Protein AF-B4FXM7-F1 (afdb_monomer_lite)

Sequence (120 aa):
MLLDWLSMLQLVPEAEQFVQKIKNLGEEPIEVHVFLADMYAKSSQEDKARRSLKILEEKKKLLKSDQFERVIRGLVDGGFSEEANKFYKMMKSCGFEPSKTIEVAVKALRIRGGSHRTGR

InterPro domains:
  IPR002885 Pentatricopeptide repeat [PS51375] (64-98)
  IPR002885 Pentatricopeptide repeat [TIGR00756] (71-99)
  IPR011990 Tetratricopeptide-like helical domain superfamily [G3DSA:1.25.40.10] (1-114)

Structure (mmCIF, N/CA/C/O backbone):
data_AF-B4FXM7-F1
#
_entry.id   AF-B4FXM7-F1
#
loop_
_atom_site.group_PDB
_atom_site.id
_atom_site.type_symbol
_atom_site.label_atom_id
_atom_site.label_alt_id
_atom_site.label_comp_id
_atom_site.label_asym_id
_atom_site.label_entity_id
_atom_site.label_seq_id
_atom_site.pdbx_PDB_ins_code
_atom_site.Cartn_x
_atom_site.Cartn_y
_atom_site.Cartn_z
_atom_site.occupancy
_atom_site.B_iso_or_equiv
_atom_site.auth_seq_id
_atom_site.auth_comp_id
_atom_site.auth_asym_id
_atom_site.auth_atom_id
_atom_site.pdbx_PDB_model_num
ATOM 1 N N . MET A 1 1 ? -9.447 13.227 -3.776 1.00 63.97 1 MET A N 1
ATOM 2 C CA . MET A 1 1 ? -9.257 14.337 -2.805 1.00 63.97 1 MET A CA 1
ATOM 3 C C . MET A 1 1 ? -7.838 14.891 -2.922 1.00 63.97 1 MET A C 1
ATOM 5 O O . MET A 1 1 ? -7.014 14.242 -3.546 1.00 63.97 1 MET A O 1
ATOM 9 N N . LEU A 1 2 ? -7.540 16.067 -2.351 1.00 79.44 2 LEU A N 1
ATOM 10 C CA . LEU A 1 2 ? -6.237 16.758 -2.447 1.00 79.44 2 LEU A CA 1
ATOM 11 C C . LEU A 1 2 ? -5.018 15.848 -2.207 1.00 79.44 2 LEU A C 1
ATOM 13 O O . LEU A 1 2 ? -4.049 15.930 -2.952 1.00 79.44 2 LEU A O 1
ATOM 17 N N . LEU A 1 3 ? -5.093 14.946 -1.222 1.00 74.00 3 LEU A N 1
ATOM 18 C CA . LEU A 1 3 ? -4.047 13.954 -0.974 1.00 74.00 3 LEU A CA 1
ATOM 19 C C . LEU A 1 3 ? -3.729 13.157 -2.242 1.00 74.00 3 LEU A C 1
ATOM 21 O O . LEU A 1 3 ? -2.586 13.165 -2.670 1.00 74.00 3 LEU A O 1
ATOM 25 N N . ASP A 1 4 ? -4.723 12.584 -2.927 1.00 76.94 4 ASP A N 1
ATOM 26 C CA . ASP A 1 4 ? -4.507 11.786 -4.144 1.00 76.94 4 ASP A CA 1
ATOM 27 C C . ASP A 1 4 ? -3.635 12.493 -5.185 1.00 76.94 4 ASP A C 1
ATOM 29 O O . ASP A 1 4 ? -2.747 11.863 -5.757 1.00 76.94 4 ASP A O 1
ATOM 33 N N . TRP A 1 5 ? -3.853 13.795 -5.385 1.00 84.88 5 TRP A N 1
ATOM 34 C CA . TRP A 1 5 ? -3.053 14.631 -6.278 1.00 84.88 5 TRP A CA 1
ATOM 35 C C . TRP A 1 5 ? -1.602 14.758 -5.801 1.00 84.88 5 TRP A C 1
ATOM 37 O O . TRP A 1 5 ? -0.683 14.615 -6.602 1.00 84.88 5 TRP A O 1
ATOM 47 N N . LEU A 1 6 ? -1.381 14.977 -4.502 1.00 81.19 6 LEU A N 1
ATOM 48 C CA . LEU A 1 6 ? -0.038 15.078 -3.926 1.00 81.19 6 LEU A CA 1
ATOM 49 C C . LEU A 1 6 ? 0.754 13.770 -4.069 1.00 81.19 6 LEU A C 1
ATOM 51 O O . LEU A 1 6 ? 1.937 13.828 -4.391 1.00 81.19 6 LEU A O 1
ATOM 55 N N . SER A 1 7 ? 0.116 12.597 -3.931 1.00 78.88 7 SER A N 1
ATOM 56 C CA . SER A 1 7 ? 0.786 11.319 -4.257 1.00 78.88 7 SER A CA 1
ATOM 57 C C . SER A 1 7 ? 1.059 11.214 -5.751 1.00 78.88 7 SER A C 1
ATOM 59 O O . SER A 1 7 ? 2.165 10.854 -6.134 1.00 78.88 7 SER A O 1
ATOM 61 N N . MET A 1 8 ? 0.107 11.560 -6.623 1.00 82.06 8 MET A N 1
ATOM 62 C CA . MET A 1 8 ? 0.348 11.497 -8.071 1.00 82.06 8 MET A CA 1
ATOM 63 C C . MET A 1 8 ? 1.520 12.383 -8.512 1.00 82.06 8 MET A C 1
ATOM 65 O O . MET A 1 8 ? 2.299 11.961 -9.361 1.00 82.06 8 MET A O 1
ATOM 69 N N . LEU A 1 9 ? 1.678 13.566 -7.910 1.00 87.38 9 LEU A N 1
ATOM 70 C CA . LEU A 1 9 ? 2.780 14.488 -8.203 1.00 87.38 9 LEU A CA 1
ATOM 71 C C . LEU A 1 9 ? 4.036 14.279 -7.343 1.00 87.38 9 LEU A C 1
ATOM 73 O O . LEU A 1 9 ? 5.004 15.012 -7.518 1.00 87.38 9 LEU A O 1
ATOM 77 N N . GLN A 1 10 ? 4.034 13.311 -6.419 1.00 87.00 10 GLN A N 1
ATOM 78 C CA . GLN A 1 10 ? 5.146 13.053 -5.490 1.00 87.00 10 GLN A CA 1
ATOM 79 C C . GLN A 1 10 ? 5.564 14.292 -4.669 1.00 87.00 10 GLN A C 1
ATOM 81 O O . GLN A 1 10 ? 6.730 14.462 -4.312 1.00 87.00 10 GLN A O 1
ATOM 86 N N . LEU A 1 11 ? 4.597 15.148 -4.332 1.00 89.88 11 LEU A N 1
ATOM 87 C CA . LEU A 1 11 ? 4.786 16.355 -3.521 1.00 89.88 11 LEU A CA 1
ATOM 88 C C . LEU A 1 11 ? 4.805 15.993 -2.030 1.00 89.88 11 LEU A C 1
ATOM 90 O O . LEU A 1 11 ? 3.847 16.222 -1.287 1.00 89.88 11 LEU A O 1
ATOM 94 N N . VAL A 1 12 ? 5.888 15.327 -1.620 1.00 88.31 12 VAL A N 1
ATOM 95 C CA . VAL A 1 12 ? 6.038 14.763 -0.271 1.00 88.31 12 VAL A CA 1
ATOM 96 C C . VAL A 1 12 ? 6.001 15.836 0.824 1.00 88.31 12 VAL A C 1
ATOM 98 O O . VAL A 1 12 ? 5.252 15.637 1.782 1.00 88.31 12 VAL A O 1
ATOM 101 N N . PRO A 1 13 ? 6.743 16.958 0.733 1.00 89.25 13 PRO A N 1
ATOM 102 C CA . PRO A 1 13 ? 6.728 17.969 1.791 1.00 89.25 13 PRO A CA 1
ATOM 103 C C . PRO A 1 13 ? 5.332 18.564 2.021 1.00 89.25 13 PRO A C 1
ATOM 105 O O . PRO A 1 13 ? 4.892 18.721 3.161 1.00 89.25 13 PRO A O 1
ATOM 108 N 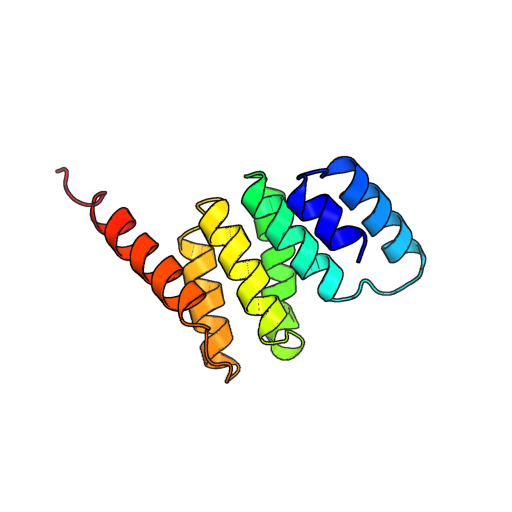N . GLU A 1 14 ? 4.602 18.853 0.946 1.00 89.69 14 GLU A N 1
ATOM 109 C CA . GLU A 1 14 ? 3.247 19.402 0.985 1.00 89.69 14 GLU A CA 1
ATOM 110 C C . GLU A 1 14 ? 2.262 18.397 1.585 1.00 89.69 14 GLU A C 1
ATOM 112 O O . GLU A 1 14 ? 1.408 18.757 2.401 1.00 89.69 14 GLU A O 1
ATOM 117 N N . ALA A 1 15 ? 2.405 17.122 1.219 1.00 87.88 15 ALA A N 1
ATOM 118 C CA . ALA A 1 15 ? 1.637 16.038 1.807 1.00 87.88 15 ALA A CA 1
ATOM 119 C C . ALA A 1 15 ? 1.893 15.903 3.312 1.00 87.88 15 ALA A C 1
ATOM 121 O O . ALA A 1 15 ? 0.936 15.830 4.080 1.00 87.88 15 ALA A O 1
ATOM 122 N N . GLU A 1 16 ? 3.151 15.912 3.755 1.00 90.06 16 GLU A N 1
ATOM 123 C CA . GLU A 1 16 ? 3.506 15.834 5.177 1.00 90.06 16 GLU A CA 1
ATOM 124 C C . GLU A 1 16 ? 2.938 17.018 5.970 1.00 90.06 16 GLU A C 1
ATOM 126 O O . GLU A 1 16 ? 2.358 16.822 7.041 1.00 90.06 16 GLU A O 1
ATOM 131 N N . GLN A 1 17 ? 3.015 18.236 5.425 1.00 90.44 17 GLN A N 1
ATOM 132 C CA . GLN A 1 17 ? 2.402 19.419 6.038 1.00 90.44 17 GLN A CA 1
ATOM 133 C C . GLN A 1 17 ? 0.881 19.284 6.155 1.00 90.44 17 GLN A C 1
ATOM 135 O O . GLN A 1 17 ? 0.297 19.651 7.178 1.00 90.44 17 GLN A O 1
ATOM 140 N N . PHE A 1 18 ? 0.222 18.761 5.120 1.00 86.31 18 PHE A N 1
ATOM 141 C CA . PHE A 1 18 ? -1.221 18.543 5.143 1.00 86.31 18 PHE A CA 1
ATOM 142 C C . PHE A 1 18 ? -1.616 17.465 6.159 1.00 86.31 18 PHE A C 1
ATOM 144 O O . PHE A 1 18 ? -2.537 17.672 6.949 1.00 86.31 18 PHE A O 1
ATOM 151 N N . VAL A 1 19 ? -0.876 16.357 6.215 1.00 87.19 19 VAL A N 1
ATOM 152 C CA . VAL A 1 19 ? -1.069 15.305 7.222 1.00 87.19 19 VAL A CA 1
ATOM 153 C C . VAL A 1 19 ? -0.874 15.843 8.635 1.00 87.19 19 VAL A C 1
ATOM 155 O O . VAL A 1 19 ? -1.676 15.540 9.516 1.00 87.19 19 VAL A O 1
ATOM 158 N N . GLN A 1 20 ? 0.133 16.687 8.862 1.00 88.94 20 GLN A N 1
ATOM 159 C CA . GLN A 1 20 ? 0.345 17.300 10.171 1.00 88.94 20 GLN A CA 1
ATOM 160 C C . GLN A 1 20 ? -0.853 18.156 10.604 1.00 88.94 20 GLN A C 1
ATOM 162 O O . GLN A 1 20 ? -1.233 18.134 11.773 1.00 88.94 20 GLN A O 1
ATOM 167 N N . LYS A 1 21 ? -1.499 18.861 9.667 1.00 87.56 21 LYS A N 1
ATOM 168 C CA . LYS A 1 21 ? -2.740 19.597 9.954 1.00 87.56 21 LYS A CA 1
ATOM 169 C C . LYS A 1 21 ? -3.888 18.660 10.330 1.00 87.56 21 LYS A C 1
ATOM 171 O O . LYS A 1 21 ? -4.597 18.971 11.278 1.00 87.56 21 LYS A O 1
ATOM 176 N N . ILE A 1 22 ? -4.047 17.518 9.651 1.00 85.88 22 ILE A N 1
ATOM 177 C CA . ILE A 1 22 ? -5.068 16.510 10.001 1.00 85.88 22 ILE A CA 1
ATOM 178 C C . ILE A 1 22 ? -4.822 15.954 11.405 1.00 85.88 22 ILE A C 1
ATOM 180 O O . ILE A 1 22 ? -5.750 15.891 12.205 1.00 85.88 22 ILE A O 1
ATOM 184 N N . LYS A 1 23 ? -3.573 15.605 11.729 1.00 84.88 23 LYS A N 1
ATOM 185 C CA . LYS A 1 23 ? -3.188 15.100 13.058 1.00 84.88 23 LYS A CA 1
ATOM 186 C C . LYS A 1 23 ? -3.545 16.066 14.182 1.00 84.88 23 LYS A C 1
ATOM 188 O O . LYS A 1 23 ? -3.964 15.646 15.252 1.00 84.88 23 LYS A O 1
ATOM 193 N N . ASN A 1 24 ? -3.415 17.366 13.936 1.00 87.25 24 ASN A N 1
ATOM 194 C CA . ASN A 1 24 ? -3.763 18.379 14.928 1.00 87.25 24 ASN A CA 1
ATOM 195 C C . ASN A 1 24 ? -5.281 18.475 15.186 1.00 87.25 24 ASN A C 1
ATOM 197 O O . ASN A 1 24 ? -5.681 19.105 16.161 1.00 87.25 24 ASN A O 1
ATOM 201 N N . LEU A 1 25 ? -6.121 17.876 14.334 1.00 86.25 25 LEU A N 1
ATOM 202 C CA . LEU A 1 25 ? -7.580 17.866 14.480 1.00 86.25 25 LEU A CA 1
ATOM 203 C C . LEU A 1 25 ? -8.107 16.646 15.254 1.00 86.25 25 LEU A C 1
ATOM 205 O O . LEU A 1 25 ? -9.296 16.611 15.563 1.00 86.25 25 LEU A O 1
ATOM 209 N N . GLY A 1 26 ? -7.261 15.661 15.578 1.00 85.88 26 GLY A N 1
ATOM 210 C CA . GLY A 1 26 ? -7.662 14.480 16.346 1.00 85.88 26 GLY A CA 1
ATOM 211 C C . GLY A 1 26 ? -6.949 13.200 15.916 1.00 85.88 26 GLY A C 1
ATOM 212 O O . GLY A 1 26 ? -5.781 13.216 15.533 1.00 85.88 26 GLY A O 1
ATOM 213 N N . GLU A 1 27 ? -7.652 12.070 16.007 1.00 79.69 27 GLU A N 1
ATOM 214 C CA . GLU A 1 27 ? -7.102 10.779 15.592 1.00 79.69 27 GLU A CA 1
ATOM 215 C C . GLU A 1 27 ? -6.864 10.744 14.075 1.00 79.69 27 GLU A C 1
ATOM 217 O O . GLU A 1 27 ? -7.720 11.136 13.283 1.00 79.69 27 GLU A O 1
ATOM 222 N N . GLU A 1 28 ? -5.687 10.260 13.672 1.00 82.44 28 GLU A N 1
ATOM 223 C CA . GLU A 1 28 ? -5.309 10.140 12.267 1.00 82.44 28 GLU A CA 1
ATOM 224 C C . GLU A 1 28 ? -6.129 9.031 11.577 1.00 82.44 28 GLU A C 1
ATOM 226 O O . GLU A 1 28 ? -6.029 7.859 11.967 1.00 82.44 28 GLU A O 1
ATOM 231 N N . PRO A 1 29 ? -6.915 9.362 10.532 1.00 89.12 29 PRO A N 1
ATOM 232 C CA . PRO A 1 29 ? -7.657 8.365 9.769 1.00 89.12 29 PRO A CA 1
ATOM 233 C C . PRO A 1 29 ? -6.723 7.354 9.100 1.00 89.12 29 PRO A C 1
ATOM 235 O O . PRO A 1 29 ? -5.629 7.699 8.644 1.00 89.12 29 PRO A O 1
ATOM 238 N N . ILE A 1 30 ? -7.170 6.103 8.967 1.00 91.69 30 ILE A N 1
ATOM 239 C CA . ILE A 1 30 ? -6.372 5.037 8.337 1.00 91.69 30 ILE A CA 1
ATOM 240 C C . ILE A 1 30 ? -5.998 5.377 6.886 1.00 91.69 30 ILE A C 1
ATOM 242 O O . ILE A 1 30 ? -4.915 5.020 6.419 1.00 91.69 30 ILE A O 1
ATOM 246 N N . GLU A 1 31 ? -6.860 6.126 6.197 1.00 91.31 31 GLU A N 1
ATOM 247 C CA . GLU A 1 31 ? -6.670 6.616 4.832 1.00 91.31 31 GLU A CA 1
ATOM 248 C C . GLU A 1 31 ? -5.402 7.466 4.691 1.00 91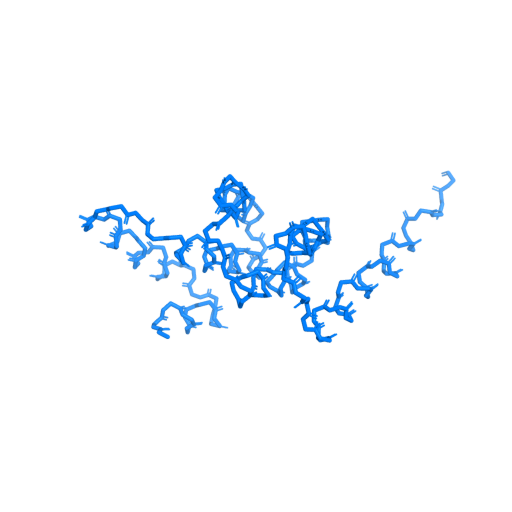.31 31 GLU A C 1
ATOM 250 O O . GLU A 1 31 ? -4.756 7.442 3.642 1.00 91.31 31 GLU A O 1
ATOM 255 N N . VAL A 1 32 ? -4.998 8.176 5.750 1.00 91.69 32 VAL A N 1
ATOM 256 C CA . VAL A 1 32 ? -3.761 8.961 5.737 1.00 91.69 32 VAL A CA 1
ATOM 257 C C . VAL A 1 32 ? -2.543 8.047 5.645 1.00 91.69 32 VAL A C 1
ATOM 259 O O . VAL A 1 32 ? -1.648 8.289 4.838 1.00 91.69 32 VAL A O 1
ATOM 262 N N . HIS A 1 33 ? -2.517 6.948 6.397 1.00 94.06 33 HIS A N 1
ATOM 263 C CA . HIS A 1 33 ? -1.414 5.990 6.322 1.00 94.06 33 HIS A CA 1
ATOM 264 C C . HIS A 1 33 ? -1.384 5.231 4.995 1.00 94.06 33 HIS A C 1
ATOM 266 O O . HIS A 1 33 ? -0.298 4.941 4.496 1.00 94.06 33 HIS A O 1
ATOM 272 N N . VAL A 1 34 ? -2.546 4.945 4.396 1.00 96.00 34 VAL A N 1
ATOM 273 C CA . VAL A 1 34 ? -2.625 4.341 3.054 1.00 96.00 34 VAL A CA 1
ATOM 274 C C . VAL A 1 34 ? -1.985 5.267 2.029 1.00 96.00 34 VAL A C 1
ATOM 276 O O . VAL A 1 34 ? -1.155 4.844 1.222 1.00 96.00 34 VAL A O 1
ATOM 279 N N . PHE A 1 35 ? -2.344 6.544 2.103 1.00 93.69 35 PHE A N 1
ATOM 280 C CA . PHE A 1 35 ? -1.792 7.579 1.254 1.00 93.69 35 PHE A CA 1
ATOM 281 C C . PHE A 1 35 ? -0.271 7.724 1.423 1.00 93.69 35 PHE A C 1
ATOM 283 O O . PHE A 1 35 ? 0.467 7.702 0.437 1.00 93.69 35 PHE A O 1
ATOM 290 N N . LEU A 1 36 ? 0.199 7.832 2.668 1.00 94.25 36 LEU A N 1
ATOM 291 C CA . LEU A 1 36 ? 1.619 7.963 2.981 1.00 94.25 36 LEU A CA 1
ATOM 292 C C . LEU A 1 36 ? 2.419 6.741 2.520 1.00 94.25 36 LEU A C 1
ATOM 294 O O . LEU A 1 36 ? 3.484 6.908 1.937 1.00 94.25 36 LEU A O 1
ATOM 298 N N . ALA A 1 37 ? 1.907 5.524 2.723 1.00 96.75 37 ALA A N 1
ATOM 299 C CA . ALA A 1 37 ? 2.573 4.307 2.266 1.00 96.75 37 ALA A CA 1
ATOM 300 C C . ALA A 1 37 ? 2.743 4.280 0.737 1.00 96.75 37 ALA A C 1
ATOM 302 O O . ALA A 1 37 ? 3.845 4.025 0.257 1.00 96.75 37 ALA A O 1
ATOM 303 N N . ASP A 1 38 ? 1.684 4.591 -0.019 1.00 96.31 38 ASP A N 1
ATOM 304 C CA . ASP A 1 38 ? 1.713 4.690 -1.488 1.00 96.31 38 ASP A CA 1
ATOM 305 C C . ASP A 1 38 ? 2.725 5.739 -1.972 1.00 96.31 38 ASP A C 1
ATOM 307 O O . ASP A 1 38 ? 3.556 5.464 -2.837 1.00 96.31 38 ASP A O 1
ATOM 311 N N . MET A 1 39 ? 2.691 6.933 -1.381 1.00 94.94 39 MET A N 1
ATOM 312 C CA . MET A 1 39 ? 3.561 8.040 -1.772 1.00 94.94 39 MET A CA 1
ATOM 313 C C . MET A 1 39 ? 5.032 7.792 -1.404 1.00 94.94 39 MET A C 1
ATOM 315 O O . MET A 1 39 ? 5.920 8.001 -2.230 1.00 94.94 39 MET A O 1
ATOM 319 N N . TYR A 1 40 ? 5.317 7.334 -0.183 1.00 97.25 40 TYR A N 1
ATOM 320 C CA . TYR A 1 40 ? 6.691 7.047 0.237 1.00 97.25 40 TYR A CA 1
ATOM 321 C C . TYR A 1 40 ? 7.296 5.881 -0.536 1.00 97.25 40 TYR A C 1
ATOM 323 O O . TYR A 1 40 ? 8.481 5.929 -0.850 1.00 97.25 40 TYR A O 1
ATOM 331 N N . ALA A 1 41 ? 6.496 4.868 -0.880 1.00 96.56 41 ALA A N 1
ATOM 332 C CA . ALA A 1 41 ? 6.958 3.782 -1.732 1.00 96.56 41 ALA A CA 1
ATOM 333 C C . ALA A 1 41 ? 7.343 4.302 -3.124 1.00 96.56 41 ALA A C 1
ATOM 335 O O . ALA A 1 41 ? 8.467 4.093 -3.566 1.00 96.56 41 ALA A O 1
ATOM 336 N N . LYS A 1 42 ? 6.469 5.066 -3.787 1.00 94.31 42 LYS A N 1
ATOM 337 C CA . LYS A 1 42 ? 6.768 5.641 -5.112 1.00 94.31 42 LYS A CA 1
ATOM 338 C C . LYS A 1 42 ? 7.968 6.589 -5.131 1.00 94.31 42 LYS A C 1
ATOM 340 O O . LYS A 1 42 ? 8.670 6.651 -6.134 1.00 94.31 42 LYS A O 1
ATOM 345 N N . SER A 1 43 ? 8.216 7.298 -4.032 1.00 93.12 43 SER A N 1
ATOM 346 C CA . SER A 1 43 ? 9.384 8.179 -3.874 1.00 93.12 43 SER A CA 1
ATOM 347 C C . SER A 1 43 ? 10.612 7.476 -3.281 1.00 93.12 43 SER A C 1
ATOM 349 O O . SER A 1 43 ? 11.573 8.149 -2.909 1.00 93.12 43 SER A O 1
ATOM 351 N N . SER A 1 44 ? 10.598 6.143 -3.165 1.00 92.56 44 SER A N 1
ATOM 352 C CA . SER A 1 44 ? 11.697 5.330 -2.621 1.00 92.56 44 SER A CA 1
ATOM 353 C C . SER A 1 44 ? 12.176 5.755 -1.223 1.00 92.56 44 SER A C 1
ATOM 355 O O . SER A 1 44 ? 13.324 5.523 -0.845 1.00 92.56 44 SER A O 1
ATOM 357 N N . GLN A 1 45 ? 11.298 6.355 -0.416 1.00 94.31 45 GLN A N 1
ATOM 358 C CA . GLN A 1 45 ? 11.575 6.721 0.975 1.00 94.31 45 GLN A CA 1
ATOM 359 C C . GLN A 1 45 ? 11.327 5.524 1.894 1.00 94.31 45 GLN A C 1
ATOM 361 O O . GLN A 1 45 ? 10.335 5.466 2.625 1.00 94.31 45 GLN A O 1
ATOM 366 N N . GLU A 1 46 ? 12.244 4.560 1.842 1.00 94.12 46 GLU A N 1
ATOM 367 C CA . GLU A 1 46 ? 12.105 3.236 2.455 1.00 94.12 46 GLU A CA 1
ATOM 368 C C . GLU A 1 46 ? 11.705 3.276 3.937 1.00 94.12 46 GLU A C 1
ATOM 370 O O . GLU A 1 46 ? 10.686 2.694 4.312 1.00 94.12 46 GLU A O 1
ATOM 375 N N . ASP A 1 47 ? 12.436 4.010 4.779 1.00 96.19 47 ASP A N 1
ATOM 376 C CA . ASP A 1 47 ? 12.148 4.070 6.218 1.00 96.19 47 ASP A CA 1
ATOM 377 C C . ASP A 1 47 ? 10.737 4.594 6.513 1.00 96.19 47 ASP A C 1
ATOM 379 O O . ASP A 1 47 ? 10.037 4.087 7.397 1.00 96.19 47 ASP A O 1
ATOM 383 N N . LYS A 1 48 ? 10.291 5.609 5.765 1.00 96.12 48 LYS A N 1
ATOM 384 C CA . LYS A 1 48 ? 8.964 6.214 5.945 1.00 96.12 48 LYS A CA 1
ATOM 385 C C . LYS A 1 48 ? 7.857 5.312 5.402 1.00 96.12 48 LYS A C 1
ATOM 387 O O . LYS A 1 48 ? 6.806 5.181 6.043 1.00 96.12 48 LYS A O 1
ATOM 392 N N . ALA A 1 49 ? 8.106 4.648 4.271 1.00 96.94 49 ALA A N 1
ATOM 393 C CA . ALA A 1 49 ? 7.209 3.644 3.714 1.00 96.94 49 ALA A CA 1
ATOM 394 C C . ALA A 1 49 ? 7.006 2.508 4.723 1.00 96.94 49 ALA A C 1
ATOM 396 O O . ALA A 1 49 ? 5.876 2.258 5.140 1.00 96.94 49 ALA A O 1
ATOM 397 N N . ARG A 1 50 ? 8.089 1.901 5.224 1.00 97.06 50 ARG A N 1
ATOM 398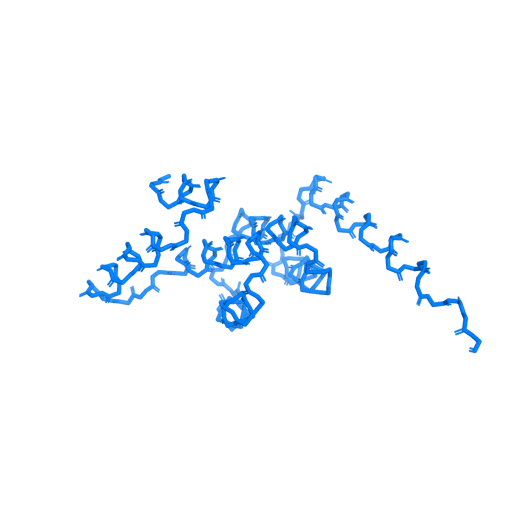 C CA . ARG A 1 50 ? 8.046 0.793 6.197 1.00 97.06 50 ARG A CA 1
ATOM 399 C C . ARG A 1 50 ? 7.297 1.150 7.481 1.00 97.06 50 ARG A C 1
ATOM 401 O O . ARG A 1 50 ? 6.505 0.341 7.965 1.00 97.06 50 ARG A O 1
ATOM 408 N N . ARG A 1 51 ? 7.487 2.362 8.014 1.00 96.38 51 ARG A N 1
ATOM 409 C CA . ARG A 1 51 ? 6.727 2.844 9.186 1.00 96.38 51 ARG A CA 1
ATOM 410 C C . ARG A 1 51 ? 5.228 2.910 8.905 1.00 96.38 51 ARG A C 1
ATOM 412 O O . ARG A 1 51 ? 4.441 2.421 9.710 1.00 96.38 51 ARG A O 1
ATOM 419 N N . SER A 1 52 ? 4.844 3.468 7.759 1.00 96.62 52 SER A N 1
ATOM 420 C CA . SER A 1 52 ? 3.434 3.568 7.361 1.00 96.62 52 SER A CA 1
ATOM 421 C C . SER A 1 52 ? 2.823 2.181 7.141 1.00 96.62 52 SER A C 1
ATOM 423 O O . SER A 1 52 ? 1.747 1.894 7.655 1.00 96.62 52 SER A O 1
ATOM 425 N N . LEU A 1 53 ? 3.545 1.280 6.465 1.00 98.06 53 LEU A N 1
ATOM 426 C CA . LEU A 1 53 ? 3.114 -0.102 6.239 1.00 98.06 53 LEU A CA 1
ATOM 427 C C . LEU A 1 53 ? 2.882 -0.860 7.547 1.00 98.06 53 LEU A C 1
ATOM 429 O O . LEU A 1 53 ? 1.877 -1.553 7.662 1.00 98.06 53 LEU A O 1
ATOM 433 N N . LYS A 1 54 ? 3.749 -0.696 8.554 1.00 97.88 54 LYS A N 1
ATOM 434 C CA . LYS A 1 54 ? 3.571 -1.348 9.861 1.00 97.88 54 LYS A CA 1
ATOM 435 C C . LYS A 1 54 ? 2.238 -0.969 10.517 1.00 97.88 54 LYS A C 1
ATOM 437 O O . LYS A 1 54 ? 1.522 -1.846 10.991 1.00 97.88 54 LYS A O 1
ATOM 442 N N . ILE A 1 55 ? 1.866 0.311 10.470 1.00 96.06 55 ILE A N 1
ATOM 443 C CA . ILE A 1 55 ? 0.580 0.790 11.005 1.00 96.06 55 ILE A CA 1
ATOM 444 C C . ILE A 1 55 ? -0.592 0.161 10.237 1.00 96.06 55 ILE A C 1
ATOM 446 O O . ILE A 1 55 ? -1.569 -0.290 10.837 1.00 96.06 55 ILE A O 1
ATOM 450 N N . LEU A 1 56 ? -0.489 0.090 8.907 1.00 97.75 56 LEU A N 1
ATOM 451 C CA . LEU A 1 56 ? -1.509 -0.532 8.058 1.00 97.75 56 LEU A CA 1
ATOM 452 C C . LEU A 1 56 ? -1.652 -2.038 8.315 1.00 97.75 56 LEU A C 1
ATOM 454 O O . LEU A 1 56 ? -2.763 -2.561 8.2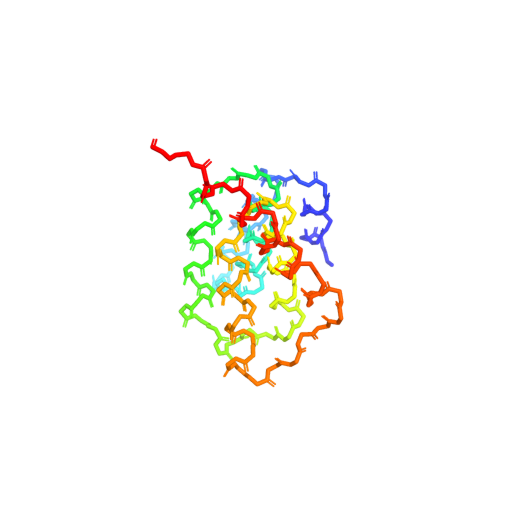72 1.00 97.75 56 LEU A O 1
ATOM 458 N N . GLU A 1 57 ? -0.557 -2.739 8.605 1.00 97.81 57 GLU A N 1
ATOM 459 C CA . GLU A 1 57 ? -0.573 -4.163 8.957 1.00 97.81 57 GLU A CA 1
ATOM 460 C C . GLU A 1 57 ? -1.266 -4.421 10.300 1.00 97.81 57 GLU A C 1
ATOM 462 O O . GLU A 1 57 ? -2.090 -5.334 10.405 1.00 97.81 57 GLU A O 1
ATOM 467 N N . GLU A 1 58 ? -0.974 -3.601 11.312 1.00 97.00 58 GLU A N 1
ATOM 468 C CA . GLU A 1 58 ? -1.617 -3.662 12.631 1.00 97.00 58 GLU A CA 1
ATOM 469 C C . GLU A 1 58 ? -3.124 -3.384 12.524 1.00 97.00 58 GLU A C 1
ATOM 471 O O . GLU A 1 58 ? -3.946 -4.069 13.139 1.00 97.00 58 GLU A O 1
ATOM 476 N N . LYS A 1 59 ? -3.501 -2.429 11.666 1.00 95.69 59 LYS A N 1
ATOM 477 C CA . LYS A 1 59 ? -4.888 -2.008 11.424 1.00 95.69 59 LYS A CA 1
ATOM 478 C C . LYS A 1 59 ? -5.534 -2.678 10.203 1.00 95.69 59 LYS A C 1
ATOM 480 O O . LYS A 1 59 ? -6.570 -2.212 9.735 1.00 95.69 59 LYS A O 1
ATOM 485 N N . LYS A 1 60 ? -5.000 -3.803 9.707 1.00 95.81 60 LYS A N 1
ATOM 486 C CA . LYS A 1 60 ? -5.432 -4.440 8.440 1.00 95.81 60 LYS A CA 1
ATOM 487 C C . LYS A 1 60 ? -6.935 -4.715 8.315 1.00 95.81 60 LYS A C 1
ATOM 489 O O . LYS A 1 60 ? -7.462 -4.719 7.212 1.00 95.81 60 LYS A O 1
ATOM 494 N N . LYS A 1 61 ? -7.633 -4.933 9.437 1.00 96.00 61 LYS A N 1
ATOM 495 C CA . LYS A 1 61 ? -9.090 -5.161 9.471 1.00 96.00 61 LYS A CA 1
ATOM 496 C C . LYS A 1 61 ? -9.914 -3.914 9.124 1.00 96.00 61 LYS A C 1
ATOM 498 O O . LYS A 1 61 ? -11.084 -4.053 8.797 1.00 96.00 61 LYS A O 1
ATOM 503 N N . LEU A 1 62 ? -9.324 -2.722 9.222 1.00 96.06 62 LEU A N 1
ATOM 504 C CA . LEU A 1 62 ? -9.960 -1.446 8.880 1.00 96.06 62 LEU A CA 1
ATOM 505 C C . LEU A 1 62 ? -9.769 -1.075 7.404 1.00 96.06 62 LEU A C 1
ATOM 507 O O . LEU A 1 62 ? -10.408 -0.147 6.914 1.00 96.06 62 LEU A O 1
ATOM 511 N N . LEU A 1 63 ? -8.880 -1.776 6.695 1.00 97.44 63 LEU A N 1
ATOM 512 C CA . LEU A 1 63 ? -8.601 -1.503 5.293 1.00 97.44 63 LEU A CA 1
ATOM 513 C C . LEU A 1 63 ? -9.712 -2.039 4.397 1.00 97.44 63 LEU A C 1
ATOM 515 O O . LEU A 1 63 ? -10.218 -3.146 4.579 1.00 97.44 63 LEU A O 1
ATOM 519 N N . LYS A 1 64 ? -10.041 -1.242 3.384 1.00 97.44 64 LYS A N 1
ATOM 520 C CA . LYS A 1 64 ? -10.959 -1.598 2.302 1.00 97.44 64 LYS A CA 1
ATOM 521 C C . LYS A 1 64 ? -10.176 -2.127 1.101 1.00 97.44 64 LYS A C 1
ATOM 523 O O . LYS A 1 64 ? -8.971 -1.900 0.983 1.00 97.44 64 LYS A O 1
ATOM 528 N N . SER A 1 65 ? -10.871 -2.807 0.192 1.00 97.62 65 SER A N 1
ATOM 529 C CA . SER A 1 65 ? -10.271 -3.402 -1.010 1.00 97.62 65 SER A CA 1
ATOM 530 C C . SER A 1 65 ? -9.473 -2.390 -1.842 1.00 97.62 65 SER A C 1
ATOM 532 O O . SER A 1 65 ? -8.318 -2.635 -2.177 1.00 97.62 65 SER A O 1
ATOM 534 N N . ASP A 1 66 ? -10.045 -1.217 -2.117 1.00 96.69 66 ASP A N 1
ATOM 535 C CA . ASP A 1 66 ? -9.416 -0.136 -2.889 1.00 96.69 66 ASP A CA 1
ATOM 536 C C . ASP A 1 66 ? -8.150 0.419 -2.216 1.00 96.69 66 ASP A C 1
ATOM 538 O O . ASP A 1 66 ? -7.175 0.763 -2.888 1.00 96.69 66 ASP A O 1
ATOM 542 N N . GLN A 1 67 ? -8.136 0.450 -0.882 1.00 97.75 67 GLN A N 1
ATOM 543 C CA . GLN A 1 67 ? -6.984 0.883 -0.095 1.00 97.75 67 GLN A CA 1
ATOM 544 C C . GLN A 1 67 ? -5.840 -0.137 -0.175 1.00 97.75 67 GLN A C 1
ATOM 546 O O . GLN A 1 67 ? -4.686 0.252 -0.358 1.00 97.75 67 GLN A O 1
ATOM 551 N N . PHE A 1 68 ? -6.148 -1.439 -0.123 1.00 98.50 68 PHE A N 1
ATOM 552 C CA . PHE A 1 68 ? -5.157 -2.488 -0.386 1.00 98.50 68 PHE A CA 1
ATOM 553 C C . PHE A 1 68 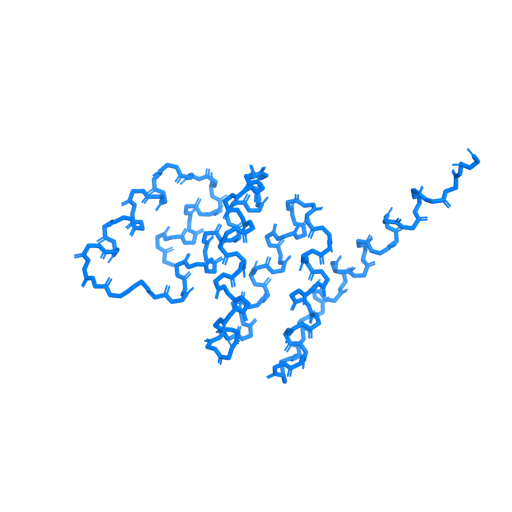? -4.553 -2.352 -1.783 1.00 98.50 68 PHE A C 1
ATOM 555 O O . PHE A 1 68 ? -3.329 -2.341 -1.919 1.00 98.50 68 PHE A O 1
ATOM 562 N N . GLU A 1 69 ? -5.389 -2.212 -2.816 1.00 98.25 69 GLU A N 1
ATOM 563 C CA . GLU A 1 69 ? -4.903 -2.079 -4.193 1.00 98.25 69 GLU A CA 1
ATOM 564 C C . GLU A 1 69 ? -4.004 -0.857 -4.370 1.00 98.25 69 GLU A C 1
ATOM 566 O O . GLU A 1 69 ? -2.972 -0.936 -5.040 1.00 98.25 69 GLU A O 1
ATOM 571 N N . ARG A 1 70 ? -4.361 0.264 -3.736 1.00 97.25 70 ARG A N 1
ATOM 572 C CA . ARG A 1 70 ? -3.542 1.473 -3.767 1.00 97.25 70 ARG A CA 1
ATOM 573 C C . ARG A 1 70 ? -2.150 1.235 -3.188 1.00 97.25 70 ARG A C 1
ATOM 575 O O . ARG A 1 70 ? -1.172 1.572 -3.853 1.00 97.25 70 ARG A O 1
ATOM 582 N N . VAL A 1 71 ? -2.063 0.658 -1.989 1.00 98.19 71 VAL A N 1
ATOM 583 C CA . VAL A 1 71 ? -0.775 0.375 -1.336 1.00 98.19 71 VAL A CA 1
ATOM 584 C C . VAL A 1 71 ? 0.049 -0.586 -2.185 1.00 98.19 71 VAL A C 1
ATOM 586 O O . VAL A 1 71 ? 1.215 -0.316 -2.449 1.00 98.19 71 VAL A O 1
ATOM 589 N N . ILE A 1 72 ? -0.557 -1.675 -2.671 1.00 98.38 72 ILE A N 1
ATOM 590 C CA . ILE A 1 72 ? 0.150 -2.666 -3.493 1.00 98.38 72 ILE A CA 1
ATOM 591 C C . ILE A 1 72 ? 0.706 -2.020 -4.764 1.00 98.38 72 ILE A C 1
ATOM 593 O O . ILE A 1 72 ? 1.863 -2.258 -5.097 1.00 98.38 72 ILE A O 1
ATOM 597 N N . ARG A 1 73 ? -0.073 -1.173 -5.447 1.00 97.12 73 ARG A N 1
ATOM 598 C CA . ARG A 1 73 ? 0.402 -0.440 -6.628 1.00 97.12 73 ARG A CA 1
ATOM 599 C C . ARG A 1 73 ? 1.579 0.473 -6.290 1.00 97.12 73 ARG A C 1
ATOM 601 O O . ARG A 1 73 ? 2.590 0.399 -6.973 1.00 97.12 73 ARG A O 1
ATOM 608 N N . GLY A 1 74 ? 1.487 1.264 -5.220 1.00 96.62 74 GLY A N 1
ATOM 609 C CA . GLY A 1 74 ? 2.596 2.120 -4.788 1.00 96.62 74 GLY A CA 1
ATOM 610 C C . GLY A 1 74 ? 3.875 1.335 -4.480 1.00 96.62 74 GLY A C 1
ATOM 611 O O . GLY A 1 74 ? 4.964 1.749 -4.868 1.00 96.62 74 GLY A O 1
ATOM 612 N N . LEU A 1 75 ? 3.748 0.160 -3.856 1.00 97.94 75 LEU A N 1
ATOM 613 C CA . LEU A 1 75 ? 4.879 -0.730 -3.573 1.00 97.94 75 LEU A CA 1
ATOM 614 C C . LEU A 1 75 ? 5.477 -1.349 -4.839 1.00 97.94 75 LEU A C 1
ATOM 616 O O . LEU A 1 75 ? 6.697 -1.435 -4.948 1.00 97.94 75 LEU A O 1
ATOM 620 N N . VAL A 1 76 ? 4.641 -1.755 -5.800 1.00 96.31 76 VAL A N 1
ATOM 621 C CA . VAL A 1 76 ? 5.096 -2.234 -7.116 1.00 96.31 76 VAL A CA 1
ATOM 622 C C . VAL A 1 76 ? 5.868 -1.131 -7.841 1.00 96.31 76 VAL A C 1
ATOM 624 O O . VAL A 1 76 ? 6.985 -1.380 -8.293 1.00 96.31 76 VAL A O 1
ATOM 627 N N . ASP A 1 77 ? 5.301 0.076 -7.911 1.00 94.50 77 ASP A N 1
ATOM 628 C CA . ASP A 1 77 ? 5.896 1.232 -8.593 1.00 94.50 77 ASP A CA 1
ATOM 629 C C . ASP A 1 77 ? 7.233 1.640 -7.946 1.00 94.50 77 ASP A C 1
ATOM 631 O O . ASP A 1 77 ? 8.186 1.975 -8.644 1.00 94.50 77 ASP A O 1
ATOM 635 N N . GLY A 1 78 ? 7.321 1.550 -6.614 1.00 93.75 78 GLY A N 1
ATOM 636 C CA . GLY A 1 78 ? 8.532 1.824 -5.834 1.00 93.75 78 GLY A CA 1
ATOM 637 C C . GLY A 1 78 ? 9.549 0.678 -5.764 1.00 93.75 78 GLY A C 1
ATOM 638 O O . GLY A 1 78 ? 10.592 0.824 -5.136 1.00 93.75 78 GLY A O 1
ATOM 639 N N . GLY A 1 79 ? 9.262 -0.486 -6.357 1.00 93.88 79 GLY A N 1
ATOM 640 C CA . GLY A 1 79 ? 10.163 -1.647 -6.338 1.00 93.88 79 GLY A CA 1
ATOM 641 C C . GLY A 1 79 ? 10.196 -2.454 -5.029 1.00 93.88 79 GLY A C 1
ATOM 642 O O . GLY A 1 79 ? 10.983 -3.399 -4.922 1.00 93.88 79 GLY A O 1
ATOM 643 N N . PHE A 1 80 ? 9.314 -2.162 -4.069 1.00 95.69 80 PHE A N 1
ATOM 644 C CA . PHE A 1 80 ? 9.170 -2.841 -2.770 1.00 95.69 80 PHE A CA 1
ATOM 645 C C . PHE A 1 80 ? 8.487 -4.206 -2.925 1.00 95.69 80 PHE A C 1
ATOM 647 O O . PHE A 1 80 ? 7.329 -4.422 -2.556 1.00 95.69 80 PHE A O 1
ATOM 654 N N . SER A 1 81 ? 9.193 -5.137 -3.567 1.00 95.12 81 SER A N 1
ATOM 655 C CA . SER A 1 81 ? 8.596 -6.372 -4.081 1.00 95.12 81 SER A CA 1
ATOM 656 C C . SER A 1 81 ? 8.123 -7.327 -2.983 1.00 95.12 81 SER A C 1
ATOM 658 O O . SER A 1 81 ? 7.107 -8.013 -3.143 1.00 95.12 81 SER A O 1
ATOM 660 N N . GLU A 1 82 ? 8.847 -7.383 -1.864 1.00 95.25 82 GLU A N 1
ATOM 661 C CA . GLU A 1 82 ? 8.508 -8.248 -0.733 1.00 95.25 82 GLU A CA 1
ATOM 662 C C . GLU A 1 82 ? 7.252 -7.746 -0.018 1.00 95.25 82 GLU A C 1
ATOM 664 O O . GLU A 1 82 ? 6.311 -8.514 0.218 1.00 95.25 82 GLU A O 1
ATOM 669 N N . GLU A 1 83 ? 7.194 -6.443 0.246 1.00 97.62 83 GLU A N 1
ATOM 670 C CA . GLU A 1 83 ? 6.064 -5.757 0.862 1.00 97.62 83 GLU A CA 1
ATOM 671 C C . GLU A 1 83 ? 4.827 -5.824 -0.038 1.00 97.62 83 GLU A C 1
ATOM 673 O O . GLU A 1 83 ? 3.736 -6.122 0.452 1.00 97.62 83 GLU A O 1
ATOM 678 N N . ALA A 1 84 ? 4.982 -5.633 -1.354 1.00 97.88 84 ALA A N 1
ATOM 679 C CA . ALA A 1 84 ? 3.884 -5.752 -2.315 1.00 97.88 84 ALA A CA 1
ATOM 680 C C . ALA A 1 84 ? 3.241 -7.147 -2.257 1.00 97.88 84 ALA A C 1
ATOM 682 O O . ALA A 1 84 ? 2.019 -7.283 -2.164 1.00 97.88 84 ALA A O 1
ATOM 683 N N . ASN A 1 85 ? 4.059 -8.204 -2.241 1.00 97.12 85 ASN A N 1
ATOM 684 C CA . ASN A 1 85 ? 3.574 -9.580 -2.125 1.00 97.12 85 ASN A CA 1
ATOM 685 C C . ASN A 1 85 ? 2.955 -9.867 -0.744 1.00 97.12 85 ASN A C 1
ATOM 687 O O . ASN A 1 85 ? 1.978 -10.616 -0.647 1.00 97.12 85 ASN A O 1
ATOM 691 N N . LYS A 1 86 ? 3.491 -9.271 0.327 1.00 97.75 86 LYS A N 1
ATOM 692 C CA . LYS A 1 86 ? 2.924 -9.370 1.680 1.00 97.75 86 LYS A CA 1
ATOM 693 C C . LYS A 1 86 ? 1.529 -8.744 1.741 1.00 97.75 86 LYS A C 1
ATOM 695 O O . LYS A 1 86 ? 0.595 -9.411 2.185 1.00 97.75 86 LYS A O 1
ATOM 700 N N . PHE A 1 87 ? 1.362 -7.523 1.234 1.00 98.38 87 PHE A N 1
ATOM 701 C CA . PHE A 1 87 ? 0.065 -6.840 1.191 1.00 98.38 87 PHE A CA 1
ATOM 702 C C . PHE A 1 87 ? -0.931 -7.537 0.260 1.00 98.38 87 PHE A C 1
ATOM 704 O O . PHE A 1 87 ? -2.099 -7.662 0.617 1.00 98.38 87 PHE A O 1
ATOM 711 N N . TYR A 1 88 ? -0.478 -8.090 -0.868 1.00 98.38 88 TYR A N 1
ATOM 712 C CA . TYR A 1 88 ? -1.311 -8.916 -1.748 1.00 98.38 88 TYR A CA 1
ATOM 713 C C . TYR A 1 88 ? -1.885 -10.148 -1.034 1.00 98.38 88 TYR A C 1
ATOM 715 O O . TYR A 1 88 ? -3.082 -10.428 -1.115 1.00 98.38 88 TYR A O 1
ATOM 723 N N . LYS A 1 89 ? -1.051 -10.881 -0.286 1.00 97.94 89 LYS A N 1
ATOM 724 C CA . LYS A 1 89 ? -1.512 -12.017 0.531 1.00 97.94 89 LYS A CA 1
ATOM 725 C C . LYS A 1 89 ? -2.437 -11.562 1.659 1.00 97.94 89 LYS A C 1
ATOM 727 O O . LYS A 1 89 ? -3.419 -12.242 1.949 1.00 97.94 89 LYS A O 1
ATOM 732 N N . MET A 1 90 ? -2.139 -10.418 2.274 1.00 98.38 90 MET A N 1
ATOM 733 C CA . MET A 1 90 ? -2.953 -9.845 3.343 1.00 98.38 90 MET A CA 1
ATOM 734 C C . MET A 1 90 ? -4.355 -9.471 2.850 1.00 98.38 90 MET A C 1
ATOM 736 O O . MET A 1 90 ? -5.326 -9.868 3.490 1.00 98.38 90 MET A O 1
ATOM 740 N N . MET A 1 91 ? -4.464 -8.822 1.687 1.00 98.31 91 MET A N 1
ATOM 741 C CA . MET A 1 91 ? -5.733 -8.504 1.022 1.00 98.31 91 MET A CA 1
ATOM 742 C C . MET A 1 91 ? -6.604 -9.759 0.858 1.00 98.31 91 MET A C 1
ATOM 744 O O . MET A 1 91 ? -7.747 -9.778 1.315 1.00 98.31 91 MET A O 1
ATOM 748 N N . LYS A 1 92 ? -6.024 -10.846 0.323 1.00 98.25 92 LYS A N 1
ATOM 749 C CA . LYS A 1 92 ? -6.715 -12.142 0.190 1.00 98.25 92 LYS A CA 1
ATOM 750 C C . LYS A 1 92 ? -7.135 -12.729 1.537 1.00 98.25 92 LYS A C 1
ATOM 752 O O . LYS A 1 92 ? -8.247 -13.226 1.667 1.00 98.25 92 LYS A O 1
ATOM 757 N N . SER A 1 93 ? -6.277 -12.648 2.557 1.00 97.88 93 SER A N 1
ATOM 758 C CA . SER A 1 93 ? -6.600 -13.147 3.905 1.00 97.88 93 SER A CA 1
ATOM 759 C C . SER A 1 93 ? -7.723 -12.368 4.596 1.00 97.88 93 SER A C 1
ATOM 761 O O . SER A 1 93 ? -8.390 -12.903 5.476 1.00 97.88 93 SER A O 1
ATOM 763 N N . CYS A 1 94 ? -7.941 -11.115 4.191 1.00 97.12 94 CYS A N 1
ATOM 764 C CA . CYS A 1 94 ? -9.052 -10.282 4.640 1.00 97.12 94 CYS A CA 1
ATOM 765 C C . CYS A 1 94 ? -10.349 -10.544 3.851 1.00 97.12 94 CYS A C 1
ATOM 767 O O . CYS A 1 94 ? -11.347 -9.883 4.114 1.00 97.12 94 CYS A O 1
ATOM 769 N N . GLY A 1 95 ? -10.350 -11.500 2.914 1.00 97.69 95 GLY A N 1
ATOM 770 C CA . GLY A 1 95 ? -11.518 -11.861 2.108 1.00 97.69 95 GLY A CA 1
ATOM 771 C C . GLY A 1 95 ? -11.730 -10.983 0.875 1.00 97.69 95 GLY A C 1
ATOM 772 O O . GLY A 1 95 ? -12.778 -11.081 0.246 1.00 97.69 95 GLY A O 1
ATOM 773 N N . PHE A 1 96 ? -10.761 -10.136 0.515 1.00 98.38 96 PHE A N 1
ATOM 774 C CA . PHE A 1 96 ? -10.846 -9.301 -0.681 1.00 98.38 96 PHE A CA 1
ATOM 775 C C . PHE A 1 96 ? -10.191 -9.983 -1.883 1.00 98.38 96 PHE A C 1
ATOM 777 O O . PHE A 1 96 ? -9.069 -10.493 -1.798 1.00 98.38 96 PHE A O 1
ATOM 784 N N . GLU A 1 97 ? -10.875 -9.949 -3.023 1.00 97.25 97 GLU A N 1
ATOM 785 C CA . GLU A 1 97 ? -10.343 -10.424 -4.298 1.00 97.25 97 GLU A CA 1
ATOM 786 C C . GLU A 1 97 ? -9.537 -9.313 -4.988 1.00 97.25 97 GLU A C 1
ATOM 788 O O . GLU A 1 97 ? -10.075 -8.231 -5.224 1.00 97.25 97 GLU A O 1
ATOM 793 N N . PRO A 1 98 ? -8.251 -9.534 -5.316 1.00 97.25 98 PRO A N 1
ATOM 794 C CA . PRO A 1 98 ? -7.459 -8.539 -6.028 1.00 97.25 98 PRO A CA 1
ATOM 795 C C . PRO A 1 98 ? -7.943 -8.341 -7.462 1.00 97.25 98 PRO A C 1
ATOM 797 O O . PRO A 1 98 ? -8.217 -9.316 -8.1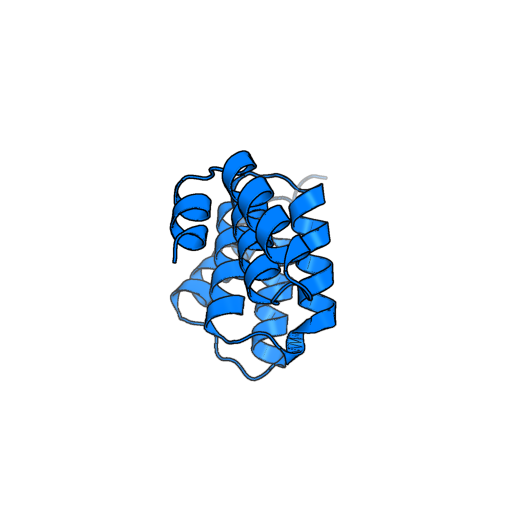67 1.00 97.25 98 PRO A O 1
ATOM 800 N N . SER A 1 99 ? -7.935 -7.097 -7.944 1.00 98.00 99 SER A N 1
ATOM 801 C CA . SER A 1 99 ? -8.161 -6.832 -9.361 1.00 98.00 99 SER A CA 1
ATOM 802 C C . SER A 1 99 ? -7.119 -7.515 -10.249 1.00 98.00 99 SER A C 1
ATOM 804 O O . SER A 1 99 ? -5.965 -7.747 -9.869 1.00 98.00 99 SER A O 1
ATOM 806 N N . LYS A 1 100 ? -7.511 -7.785 -11.500 1.00 97.25 100 LYS A N 1
ATOM 807 C CA . LYS A 1 100 ? -6.631 -8.389 -12.512 1.00 97.25 100 LYS A CA 1
ATOM 808 C C . LYS A 1 100 ? -5.321 -7.609 -12.683 1.00 97.25 100 LYS A C 1
ATOM 810 O O . LYS A 1 100 ? -4.269 -8.217 -12.863 1.00 97.25 100 LYS A O 1
ATOM 815 N N . THR A 1 101 ? -5.375 -6.282 -12.583 1.00 96.25 101 THR A N 1
ATOM 816 C CA . THR A 1 101 ? -4.199 -5.404 -12.641 1.00 96.25 101 THR A CA 1
ATOM 817 C C . THR A 1 101 ? -3.222 -5.706 -11.508 1.00 96.25 101 THR A C 1
ATOM 819 O O . THR A 1 101 ? -2.036 -5.912 -11.763 1.00 96.25 101 THR A O 1
ATOM 822 N N . ILE A 1 102 ? -3.716 -5.802 -10.271 1.00 97.50 102 ILE A N 1
ATOM 823 C CA . ILE A 1 102 ? -2.894 -6.133 -9.102 1.00 97.50 102 ILE A CA 1
ATOM 824 C C . ILE A 1 102 ? -2.319 -7.546 -9.212 1.00 97.50 102 ILE A C 1
ATOM 826 O O . ILE A 1 102 ? -1.140 -7.758 -8.920 1.00 97.50 102 ILE A O 1
ATOM 830 N N . GLU A 1 103 ? -3.106 -8.515 -9.684 1.00 96.31 103 GLU A N 1
ATOM 831 C CA . GLU A 1 103 ? -2.605 -9.875 -9.886 1.00 96.31 103 GLU A CA 1
ATOM 832 C C . GLU A 1 103 ? -1.445 -9.940 -10.880 1.00 96.31 103 GLU A C 1
ATOM 834 O O . GLU A 1 103 ? -0.444 -10.611 -10.615 1.00 96.31 103 GLU A O 1
ATOM 839 N N . VAL A 1 104 ? -1.578 -9.270 -12.027 1.00 96.25 104 VAL A N 1
ATOM 840 C CA . VAL A 1 104 ? -0.535 -9.231 -13.060 1.00 96.25 104 VAL A CA 1
ATOM 841 C C . VAL A 1 104 ? 0.711 -8.527 -12.529 1.00 96.25 104 VAL A C 1
ATOM 843 O O . VAL A 1 104 ? 1.810 -9.068 -12.658 1.00 96.25 104 VAL A O 1
ATOM 846 N N . ALA A 1 105 ? 0.540 -7.376 -11.874 1.00 95.38 105 ALA A N 1
ATOM 847 C CA . ALA A 1 105 ? 1.633 -6.595 -11.303 1.00 95.38 105 ALA A CA 1
ATOM 848 C C . ALA A 1 105 ? 2.469 -7.413 -10.305 1.00 95.38 105 ALA A C 1
ATOM 850 O O . ALA A 1 105 ? 3.684 -7.536 -10.457 1.00 95.38 105 ALA A O 1
ATOM 851 N N . VAL A 1 106 ? 1.824 -8.062 -9.329 1.00 94.94 106 VAL A N 1
ATOM 852 C CA . VAL A 1 106 ? 2.526 -8.864 -8.311 1.00 94.94 106 VAL A CA 1
ATOM 853 C C . VAL A 1 106 ? 3.163 -10.123 -8.912 1.00 94.94 106 VAL A C 1
ATOM 855 O O . VAL A 1 106 ? 4.258 -10.519 -8.504 1.00 94.94 106 VAL A O 1
ATOM 858 N N . LYS A 1 107 ? 2.533 -10.759 -9.911 1.00 92.44 107 LYS A N 1
ATOM 859 C CA . LYS A 1 107 ? 3.131 -11.902 -10.628 1.00 92.44 107 LYS A CA 1
ATOM 860 C C . LYS A 1 107 ? 4.404 -11.499 -11.380 1.00 92.44 107 LYS A C 1
ATOM 862 O O . LYS A 1 107 ? 5.379 -12.250 -11.334 1.00 92.44 107 LYS A O 1
ATOM 867 N N . ALA A 1 108 ? 4.432 -10.322 -12.005 1.00 92.00 108 ALA A N 1
ATOM 868 C CA . ALA A 1 108 ? 5.606 -9.825 -12.725 1.00 92.00 108 ALA A CA 1
ATOM 869 C C . ALA A 1 108 ? 6.831 -9.643 -11.807 1.00 92.00 108 ALA A C 1
ATOM 871 O O . ALA A 1 108 ? 7.949 -9.991 -12.193 1.00 92.00 108 ALA A O 1
ATOM 872 N N . LEU A 1 109 ? 6.625 -9.203 -10.558 1.00 88.25 109 LEU A N 1
ATOM 873 C CA . LEU A 1 109 ? 7.702 -9.083 -9.563 1.00 88.25 109 LEU A CA 1
ATOM 874 C C . LEU A 1 109 ? 8.399 -10.423 -9.282 1.00 88.25 109 LEU A C 1
ATOM 876 O O . LEU A 1 109 ? 9.616 -10.473 -9.112 1.00 88.25 109 LEU A O 1
ATOM 880 N N . ARG A 1 110 ? 7.648 -11.532 -9.282 1.00 75.75 110 ARG A N 1
ATOM 881 C CA . ARG A 1 110 ? 8.186 -12.880 -9.018 1.00 75.75 110 ARG A CA 1
ATOM 882 C C . ARG A 1 110 ? 9.086 -13.383 -10.141 1.00 75.75 110 ARG A C 1
ATOM 884 O O . ARG A 1 110 ? 10.065 -14.068 -9.866 1.00 75.75 110 ARG A O 1
ATOM 891 N N . ILE A 1 111 ? 8.765 -13.033 -11.385 1.00 78.62 111 ILE A N 1
ATOM 892 C CA . ILE A 1 111 ? 9.591 -13.369 -12.552 1.00 78.62 111 ILE A CA 1
ATOM 893 C C . ILE A 1 111 ? 10.919 -12.608 -12.467 1.00 78.62 111 ILE A C 1
ATOM 895 O O . ILE A 1 111 ? 11.984 -13.196 -12.636 1.00 78.62 111 ILE A O 1
ATOM 899 N N . ARG A 1 112 ? 10.865 -11.317 -12.114 1.00 67.12 112 ARG A N 1
ATOM 900 C CA . ARG A 1 112 ? 12.052 -10.461 -11.993 1.00 67.12 112 ARG A CA 1
ATOM 901 C C . ARG A 1 112 ? 12.954 -10.852 -10.814 1.00 67.12 112 ARG A C 1
ATOM 903 O O . ARG A 1 112 ? 14.169 -10.890 -10.972 1.00 67.12 112 ARG A O 1
ATOM 910 N N . GLY A 1 113 ? 12.378 -11.208 -9.662 1.00 57.66 113 GLY A N 1
ATOM 911 C CA . GLY A 1 113 ? 13.124 -11.659 -8.478 1.00 57.66 113 GLY A CA 1
ATOM 912 C C . GLY A 1 113 ? 13.744 -13.059 -8.606 1.00 57.66 113 GLY A C 1
ATOM 913 O O . GLY A 1 113 ? 14.709 -13.371 -7.910 1.00 57.66 113 GLY A O 1
ATOM 914 N N . GLY A 1 114 ? 13.237 -13.896 -9.520 1.00 53.41 114 GLY A N 1
ATOM 915 C CA . GLY A 1 114 ? 13.801 -15.218 -9.820 1.00 53.41 114 GLY A CA 1
ATOM 916 C C . GLY A 1 114 ? 15.135 -15.178 -10.575 1.00 53.41 114 GLY A C 1
ATOM 917 O O . GLY A 1 114 ? 15.861 -16.166 -10.571 1.00 53.41 114 GLY A O 1
ATOM 918 N N . SER A 1 115 ? 15.495 -14.036 -11.171 1.00 51.78 115 SER A N 1
ATOM 919 C CA . SER A 1 115 ? 16.705 -13.891 -11.992 1.00 51.78 115 SER A CA 1
ATOM 920 C C . SER A 1 115 ? 17.953 -13.435 -11.211 1.00 51.78 115 SER A C 1
ATOM 922 O O . SER A 1 115 ? 18.999 -13.200 -11.811 1.00 51.78 115 SER A O 1
ATOM 924 N N . HIS A 1 116 ? 17.871 -13.310 -9.879 1.00 48.34 116 HIS A N 1
ATOM 925 C CA . HIS A 1 116 ? 18.986 -12.921 -8.992 1.00 48.34 116 HIS A CA 1
ATOM 926 C C . HIS A 1 116 ? 19.420 -14.017 -8.001 1.00 48.34 116 HIS A C 1
ATOM 928 O O . HIS A 1 116 ? 20.081 -13.741 -7.005 1.00 48.34 116 HIS A O 1
ATOM 934 N N . ARG A 1 117 ? 19.108 -15.289 -8.286 1.00 50.25 117 ARG A N 1
ATOM 935 C CA . ARG A 1 117 ? 19.661 -16.446 -7.556 1.00 50.25 117 ARG A CA 1
ATOM 936 C C . ARG A 1 117 ? 20.320 -17.458 -8.494 1.00 50.25 117 ARG A C 1
ATOM 938 O O . ARG A 1 117 ? 19.995 -18.638 -8.465 1.00 50.25 117 ARG A O 1
ATOM 945 N N . THR A 1 118 ? 21.262 -17.001 -9.315 1.00 46.28 118 THR A N 1
ATOM 946 C CA . THR A 1 118 ? 22.244 -17.873 -9.981 1.00 46.28 118 THR A CA 1
ATOM 947 C C . THR A 1 118 ? 23.592 -17.162 -10.051 1.00 46.28 118 THR A C 1
ATOM 949 O O . THR A 1 118 ? 23.757 -16.213 -10.811 1.00 46.28 118 THR A O 1
ATOM 952 N N . GLY A 1 119 ? 24.535 -17.638 -9.242 1.00 43.09 119 GLY A N 1
ATOM 953 C CA . GLY A 1 119 ? 25.917 -17.167 -9.111 1.00 43.09 119 GLY A CA 1
ATOM 954 C C . GLY A 1 119 ? 26.392 -17.536 -7.707 1.00 43.09 119 GLY A C 1
ATOM 955 O O . GLY A 1 119 ? 26.077 -16.808 -6.776 1.00 43.09 119 GLY A O 1
ATOM 956 N N . ARG A 1 120 ? 26.680 -18.826 -7.488 1.00 38.84 120 ARG A N 1
ATOM 957 C CA . ARG A 1 120 ? 28.037 -19.398 -7.371 1.00 38.84 120 ARG A CA 1
ATOM 958 C C . ARG A 1 120 ? 28.803 -18.838 -6.185 1.00 38.84 120 ARG A C 1
ATOM 960 O O . ARG A 1 120 ? 29.192 -17.658 -6.259 1.00 38.84 120 ARG A O 1
#

Radius of gyration: 14.87 Å; chains: 1; bounding box: 40×39×29 Å

Organism: Zea mays (NCBI:txid4577)

pLDDT: mean 89.65, std 12.88, range [38.84, 98.5]

Foldseek 3Di:
DVLVVCLVVLVVVVLVVVQVVVVVVDDRDLVSLLSQLLSCLLVLVVVSNVVSLVVCVVVVLVDDQVSLQSNLVSNLNSVVLVSSVVSVVSCVVSVHDHDPVSVVSNVVSVVVVVVPPDDD

Secondary structure (DSSP, 8-state):
-HHHHHHHTT-HHHHHHHHHHHHTTSSPPHHHHHHHHHHHHHTT-HHHHHHHHHHHHHTGGG--HHHHHHHHHHHHHTT-HHHHHHHHHHHHHTTPPPPHHHHHHHHHHHHHHGGG----